Protein AF-A0A0D7AZV8-F1 (afdb_monomer)

Solvent-accessible surface area (backbone atoms only — not comparable to full-atom values): 9609 Å² total; per-residue (Å²): 139,82,83,82,75,86,73,76,66,83,85,75,57,93,54,64,93,77,50,59,97,84,58,84,80,87,51,80,77,58,56,59,61,50,53,62,56,47,42,70,76,53,42,94,62,37,68,61,37,53,51,49,45,44,37,64,73,48,48,55,47,52,57,45,61,76,63,25,68,50,73,44,92,88,43,85,83,40,43,40,32,60,76,49,66,47,67,53,56,38,45,44,93,50,94,94,53,80,76,40,78,55,52,70,66,58,22,64,77,66,78,46,83,56,25,16,45,30,39,31,35,37,36,33,51,61,87,94,44,80,47,76,48,80,43,74,81,50,69,44,77,59,57,84,68,17,91,64,28,84,82,31,77,85,127

Foldseek 3Di:
DDDPPDPDDPVPDCADPNDHPPDDDDDPVCVVVVVVVCCVVCNPCVVVLVVQLCCQPPVVFVVCVVVAKDADPVDRQKIKGWDDKHWAAFFDPDPPDDTHHDAPVNCVVVVHARKTWIKIWMWIDDDPDIDTDIDGPDIDGDDPLHPRHPPPPDD

InterPro domains:
  IPR007644 RNA polymerase, beta subunit, protrusion [PF04563] (43-152)
  IPR015712 DNA-directed RNA polymerase, subunit 2 [PTHR20856] (24-149)

Sequence (155 aa):
MEDDGDASPDWAQPNWKGLGISDPIKSVEDKWLLLPAFLKVKGLVKQHIDSFDYFVNADIKNVVKANAKITSDVDPRFWLKFTDIHVGFPDRNESGVATQQVTPHECRLRDITYSAPIIVTIMYTRGKNIVKRNAQIGRIPIMLRSGKCRTSPSV

Structure (mmCIF, N/CA/C/O backbone):
data_AF-A0A0D7AZV8-F1
#
_entry.id   AF-A0A0D7AZV8-F1
#
loop_
_atom_site.group_PDB
_atom_site.id
_atom_site.type_symbol
_atom_site.label_atom_id
_atom_site.label_alt_id
_atom_site.label_comp_id
_atom_site.label_asym_id
_atom_site.label_entity_id
_atom_site.label_seq_id
_atom_site.pdbx_PDB_ins_code
_atom_site.Cartn_x
_atom_site.Cartn_y
_atom_site.Cartn_z
_atom_site.occupancy
_atom_site.B_iso_or_equiv
_atom_site.auth_seq_id
_atom_site.auth_comp_id
_atom_site.auth_asym_id
_atom_site.auth_atom_id
_atom_site.pdbx_PDB_model_num
ATOM 1 N N . MET A 1 1 ? 47.729 15.935 -27.334 1.00 40.75 1 MET A N 1
ATOM 2 C CA . MET A 1 1 ? 46.606 16.806 -26.943 1.00 40.75 1 MET A CA 1
ATOM 3 C C . MET A 1 1 ? 45.472 16.395 -27.860 1.00 40.75 1 MET A C 1
ATOM 5 O O . MET A 1 1 ? 45.352 16.927 -28.952 1.00 40.75 1 MET A O 1
ATOM 9 N N . GLU A 1 2 ? 44.818 15.293 -27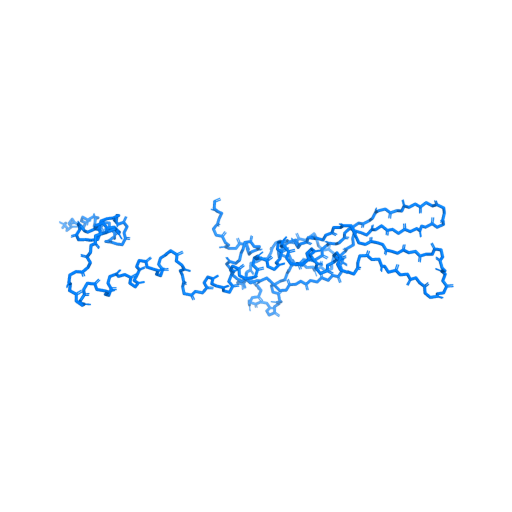.504 1.00 39.75 2 GLU A N 1
ATOM 10 C CA . GLU A 1 2 ? 43.681 14.751 -28.248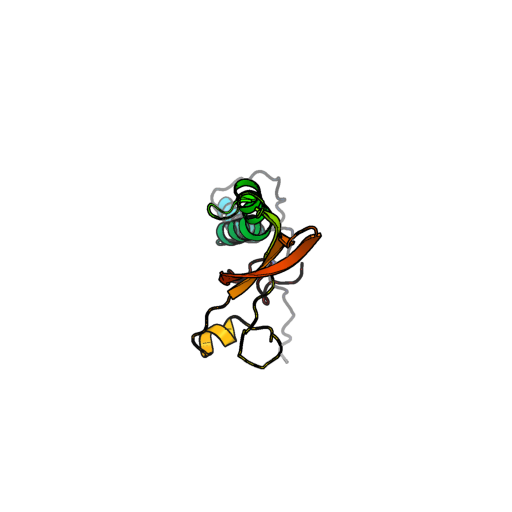 1.00 39.75 2 GLU A CA 1
ATOM 11 C C . GLU A 1 2 ? 42.435 15.356 -27.606 1.00 39.75 2 GLU A C 1
ATOM 13 O O . GLU A 1 2 ? 42.269 15.304 -26.388 1.00 39.75 2 GLU A O 1
ATOM 18 N N . ASP A 1 3 ? 41.678 16.072 -28.427 1.00 42.53 3 ASP A N 1
ATOM 19 C CA . ASP A 1 3 ? 40.479 16.814 -28.062 1.00 42.53 3 ASP A CA 1
ATOM 20 C C . ASP A 1 3 ? 39.293 15.845 -28.161 1.00 42.53 3 ASP A C 1
ATOM 22 O O . ASP A 1 3 ? 38.760 15.604 -29.245 1.00 42.53 3 ASP A O 1
ATOM 26 N N . ASP A 1 4 ? 38.937 15.214 -27.040 1.00 42.75 4 ASP A N 1
ATOM 27 C CA . ASP A 1 4 ? 37.731 14.393 -26.921 1.00 42.75 4 ASP A CA 1
ATOM 28 C C . ASP A 1 4 ? 36.508 15.318 -26.852 1.00 42.75 4 ASP A C 1
ATOM 30 O O . ASP A 1 4 ? 36.039 15.712 -25.781 1.00 42.75 4 ASP A O 1
ATOM 34 N N . GLY A 1 5 ? 36.005 15.694 -28.028 1.00 44.53 5 GLY A N 1
ATOM 35 C CA . GLY A 1 5 ? 34.723 16.366 -28.181 1.00 44.53 5 GLY A CA 1
ATOM 36 C C . GLY A 1 5 ? 33.587 15.503 -27.628 1.00 44.53 5 GLY A C 1
ATOM 37 O O . GLY A 1 5 ? 33.311 14.418 -28.139 1.00 44.53 5 GLY A O 1
ATOM 38 N N . ASP A 1 6 ? 32.927 16.020 -26.592 1.00 45.66 6 ASP A N 1
ATOM 39 C CA . ASP A 1 6 ? 31.636 15.584 -26.050 1.00 45.66 6 ASP A CA 1
ATOM 40 C C . ASP A 1 6 ? 30.631 15.321 -27.186 1.00 45.66 6 ASP A C 1
ATOM 42 O O . ASP A 1 6 ? 29.996 16.230 -27.725 1.00 45.66 6 ASP A O 1
ATOM 46 N N . ALA A 1 7 ? 30.500 14.050 -27.563 1.00 50.94 7 ALA A N 1
ATOM 47 C CA . ALA A 1 7 ? 29.359 13.548 -28.303 1.00 50.94 7 ALA A CA 1
ATOM 48 C C . ALA A 1 7 ? 28.323 13.071 -27.283 1.00 50.94 7 ALA A C 1
ATOM 50 O O . ALA A 1 7 ? 28.383 11.950 -26.768 1.00 50.94 7 ALA A O 1
ATOM 51 N N . SER A 1 8 ? 27.363 13.946 -26.990 1.00 48.50 8 SER A N 1
ATOM 52 C CA . SER A 1 8 ? 26.189 13.614 -26.191 1.00 48.50 8 SER A CA 1
ATOM 53 C C . SER A 1 8 ? 25.530 12.315 -26.695 1.00 48.50 8 SER A C 1
ATOM 55 O O . SER A 1 8 ? 25.373 12.138 -27.907 1.00 48.50 8 SER A O 1
ATOM 57 N N . PRO A 1 9 ? 25.120 11.391 -25.806 1.00 52.22 9 PRO A N 1
ATOM 58 C CA . PRO A 1 9 ? 24.640 10.079 -26.221 1.00 52.22 9 PRO A CA 1
ATOM 59 C C . PRO A 1 9 ? 23.410 10.138 -27.146 1.00 52.22 9 PRO A C 1
ATOM 61 O O . PRO A 1 9 ? 22.378 10.711 -26.792 1.00 52.22 9 PRO A O 1
ATOM 64 N N . ASP A 1 10 ? 23.498 9.452 -28.290 1.00 53.19 10 ASP A N 1
ATOM 65 C CA . ASP A 1 10 ? 22.495 9.347 -29.375 1.00 53.19 10 ASP A CA 1
ATOM 66 C C . ASP A 1 10 ? 21.065 8.977 -28.906 1.00 53.19 10 ASP A C 1
ATOM 68 O O . ASP A 1 10 ? 20.061 9.191 -29.581 1.00 53.19 10 ASP A O 1
ATOM 72 N N . TRP A 1 11 ? 20.919 8.466 -27.683 1.00 54.38 11 TRP A N 1
ATOM 73 C CA . TRP A 1 11 ? 19.626 8.087 -27.122 1.00 54.38 11 TRP A CA 1
ATOM 74 C C . TRP A 1 11 ? 18.782 9.260 -26.589 1.00 54.38 11 TRP A C 1
ATOM 76 O O . TRP A 1 11 ? 17.616 9.022 -26.251 1.00 54.38 11 TRP A O 1
ATOM 86 N N . ALA A 1 12 ? 19.323 10.481 -26.506 1.00 48.00 12 ALA A N 1
ATOM 87 C CA . ALA A 1 12 ? 18.651 11.662 -25.947 1.00 48.00 12 ALA A CA 1
ATOM 88 C C . ALA A 1 12 ? 17.912 12.539 -26.980 1.00 48.00 12 ALA A C 1
ATOM 90 O O . ALA A 1 12 ? 17.269 13.515 -26.595 1.00 48.00 12 ALA A O 1
ATOM 91 N N . GLN A 1 13 ? 17.965 12.210 -28.276 1.00 52.41 13 GLN A N 1
ATOM 92 C CA . GLN A 1 13 ? 17.351 13.047 -29.309 1.00 52.41 13 GLN A CA 1
ATOM 93 C C . GLN A 1 13 ? 15.875 12.677 -29.596 1.00 52.41 13 GLN A C 1
ATOM 95 O O . GLN A 1 13 ? 15.543 11.488 -29.674 1.00 52.41 13 GLN A O 1
ATOM 100 N N . PRO A 1 14 ? 14.972 13.671 -29.768 1.00 51.38 14 PRO A N 1
ATOM 101 C CA . PRO A 1 14 ? 13.549 13.459 -30.071 1.00 51.38 14 PRO A CA 1
ATOM 102 C C . PRO A 1 14 ? 13.292 12.997 -31.516 1.00 51.38 14 PRO A C 1
ATOM 104 O O . PRO A 1 14 ? 12.185 12.580 -31.846 1.00 51.38 14 PRO A O 1
ATOM 107 N N . ASN A 1 15 ? 14.304 13.074 -32.376 1.00 49.91 15 ASN A N 1
ATOM 108 C CA . ASN A 1 15 ? 14.284 12.707 -33.784 1.00 49.91 15 ASN A CA 1
ATOM 109 C C . ASN A 1 15 ? 15.167 11.473 -34.012 1.00 49.91 15 ASN A C 1
ATOM 111 O O . ASN A 1 15 ? 16.389 11.545 -34.061 1.00 49.91 15 ASN A O 1
ATOM 115 N N . TRP A 1 16 ? 14.545 10.314 -34.207 1.00 55.03 16 TRP A N 1
ATOM 116 C CA . TRP A 1 16 ? 15.266 9.105 -34.600 1.00 55.03 16 TRP A CA 1
ATOM 117 C C . TRP A 1 16 ? 15.392 9.083 -36.120 1.00 55.03 16 TRP A C 1
ATOM 119 O O . TRP A 1 16 ? 14.419 8.823 -36.824 1.00 55.03 16 TRP A O 1
ATOM 129 N N . LYS A 1 17 ? 16.580 9.433 -36.636 1.00 57.34 17 LYS A N 1
ATOM 130 C CA . LYS A 1 17 ? 16.861 9.539 -38.084 1.00 57.34 17 LYS A CA 1
ATOM 131 C C . LYS A 1 17 ? 15.871 10.433 -38.862 1.00 57.34 17 LYS A C 1
ATOM 133 O O . LYS A 1 17 ? 15.646 10.220 -40.048 1.00 57.34 17 LYS A O 1
ATOM 138 N N . GLY A 1 18 ? 15.281 11.438 -38.209 1.00 61.22 18 GLY A N 1
ATOM 139 C CA . GLY A 1 18 ? 14.359 12.385 -38.850 1.00 61.22 18 GLY A CA 1
ATOM 140 C C . GLY A 1 18 ? 12.925 11.887 -39.075 1.00 61.22 18 GLY A C 1
ATOM 141 O O . GLY A 1 18 ? 12.172 12.591 -39.739 1.00 61.22 18 GLY A O 1
ATOM 142 N N . LEU A 1 19 ? 12.528 10.729 -38.527 1.00 61.72 19 LEU A N 1
ATOM 143 C CA . LEU A 1 19 ? 11.132 10.270 -38.555 1.00 61.72 19 LEU A CA 1
ATOM 144 C C . LEU A 1 19 ? 10.383 10.690 -37.283 1.00 61.72 19 LEU A C 1
ATOM 146 O O . LEU A 1 19 ? 10.881 10.517 -36.167 1.00 61.72 19 LEU A O 1
ATOM 150 N N . GLY A 1 20 ? 9.179 11.238 -37.458 1.00 60.72 20 GLY A N 1
ATOM 151 C CA . GLY A 1 20 ? 8.248 11.543 -36.376 1.00 60.72 20 GLY A CA 1
ATOM 152 C C . GLY A 1 20 ? 7.495 10.301 -35.893 1.00 60.72 20 GLY A C 1
ATOM 153 O O . GLY A 1 20 ? 7.387 9.297 -36.592 1.00 60.72 20 GLY A O 1
ATOM 154 N N . ILE A 1 21 ? 6.916 10.370 -34.689 1.00 62.41 21 ILE A N 1
ATOM 155 C CA . ILE A 1 21 ? 6.202 9.234 -34.072 1.00 62.41 21 ILE A CA 1
ATOM 156 C C . ILE A 1 21 ? 4.942 8.801 -34.845 1.00 62.41 21 ILE A C 1
ATOM 158 O O . ILE A 1 21 ? 4.433 7.702 -34.637 1.00 62.41 21 ILE A O 1
ATOM 162 N N . SER A 1 22 ? 4.431 9.681 -35.709 1.00 67.44 22 SER A N 1
ATOM 163 C CA . SER A 1 22 ? 3.230 9.503 -36.529 1.00 67.44 22 SER A CA 1
ATOM 164 C C . SER A 1 22 ? 3.523 9.114 -37.981 1.00 67.44 22 SER A C 1
ATOM 166 O O . SER A 1 22 ? 2.578 8.905 -38.742 1.00 67.44 22 SER A O 1
ATOM 168 N N . ASP A 1 23 ? 4.793 9.037 -38.385 1.00 69.19 23 ASP A N 1
ATOM 169 C CA . ASP A 1 23 ? 5.144 8.754 -39.775 1.00 69.19 23 ASP A CA 1
ATOM 170 C C . ASP A 1 23 ? 5.022 7.254 -40.101 1.00 69.19 23 ASP A C 1
ATOM 172 O O . ASP A 1 23 ? 5.384 6.397 -39.287 1.00 69.19 23 ASP A O 1
ATOM 176 N N . PRO A 1 24 ? 4.518 6.894 -41.297 1.00 66.69 24 PRO A N 1
ATOM 177 C CA . PRO A 1 24 ? 4.372 5.502 -41.696 1.00 66.69 24 PRO A CA 1
ATOM 178 C C . PRO A 1 24 ? 5.740 4.841 -41.908 1.00 66.69 24 PRO A C 1
ATOM 180 O O . PRO A 1 24 ? 6.578 5.315 -42.677 1.00 66.69 24 PRO A O 1
ATOM 183 N N . ILE A 1 25 ? 5.938 3.699 -41.252 1.00 63.25 25 ILE A N 1
ATOM 184 C CA . ILE A 1 25 ? 7.174 2.912 -41.306 1.00 63.25 25 ILE A CA 1
ATOM 185 C C . ILE A 1 25 ? 7.201 2.111 -42.609 1.00 63.25 25 ILE A C 1
ATOM 187 O O . ILE A 1 25 ? 6.349 1.248 -42.827 1.00 63.25 25 ILE A O 1
ATOM 191 N N . LYS A 1 26 ? 8.172 2.404 -43.481 1.00 69.38 26 LYS A N 1
ATOM 192 C CA . LYS A 1 26 ? 8.232 1.855 -44.845 1.00 69.38 26 LYS A CA 1
ATOM 193 C C . LYS A 1 26 ? 8.946 0.499 -44.923 1.00 69.38 26 LYS A C 1
ATOM 195 O O . LYS A 1 26 ? 8.493 -0.358 -45.676 1.00 69.38 26 LYS A O 1
ATOM 200 N N . SER A 1 27 ? 10.023 0.285 -44.156 1.00 76.38 27 SER A N 1
ATOM 201 C CA . SER A 1 27 ? 10.817 -0.958 -44.174 1.00 76.38 27 SER A CA 1
ATOM 202 C C . SER A 1 27 ? 10.588 -1.832 -42.932 1.00 76.38 27 SER A C 1
ATOM 204 O O . SER A 1 27 ? 10.291 -1.341 -41.844 1.00 76.38 27 SER A O 1
ATOM 206 N N . VAL A 1 28 ? 10.751 -3.155 -43.070 1.00 71.38 28 VAL A N 1
ATOM 207 C CA . VAL A 1 28 ? 10.717 -4.106 -41.937 1.00 71.38 28 VAL A CA 1
ATOM 208 C C . VAL A 1 28 ? 11.871 -3.846 -40.962 1.00 71.38 28 VAL A C 1
ATOM 210 O O . VAL A 1 28 ? 11.710 -4.034 -39.759 1.00 71.38 28 VAL A O 1
ATOM 213 N N . GLU A 1 29 ? 13.003 -3.359 -41.465 1.00 70.81 29 GLU A N 1
ATOM 214 C CA . GLU A 1 29 ? 14.192 -3.009 -40.678 1.00 70.81 29 GLU A CA 1
ATOM 215 C C . GLU A 1 29 ? 13.913 -1.843 -39.714 1.00 70.81 29 GLU A C 1
ATOM 217 O O . GLU A 1 29 ? 14.354 -1.860 -38.566 1.00 70.81 29 GLU A O 1
ATOM 222 N N . ASP A 1 30 ? 13.066 -0.896 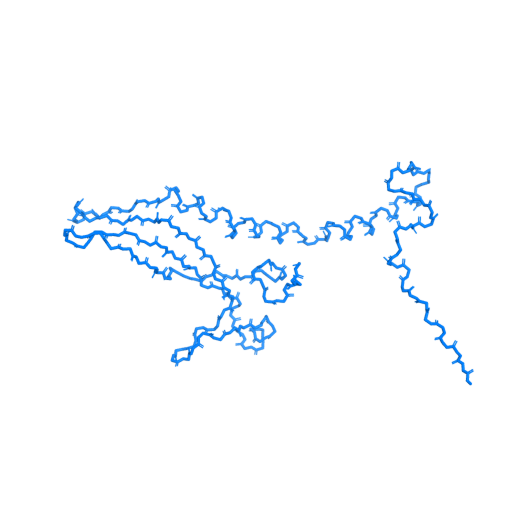-40.125 1.00 71.69 30 ASP A N 1
ATOM 223 C CA . ASP A 1 30 ? 12.681 0.269 -39.324 1.00 71.69 30 ASP A CA 1
ATOM 224 C C . ASP A 1 30 ? 11.727 -0.091 -38.170 1.00 71.69 30 ASP A C 1
ATOM 226 O O . ASP A 1 30 ? 11.614 0.653 -37.196 1.00 71.69 30 ASP A O 1
ATOM 230 N N . LYS A 1 31 ? 11.063 -1.258 -38.208 1.00 77.50 31 LYS A N 1
ATOM 231 C CA . LYS A 1 31 ? 10.200 -1.715 -37.099 1.00 77.50 31 LYS A CA 1
ATOM 2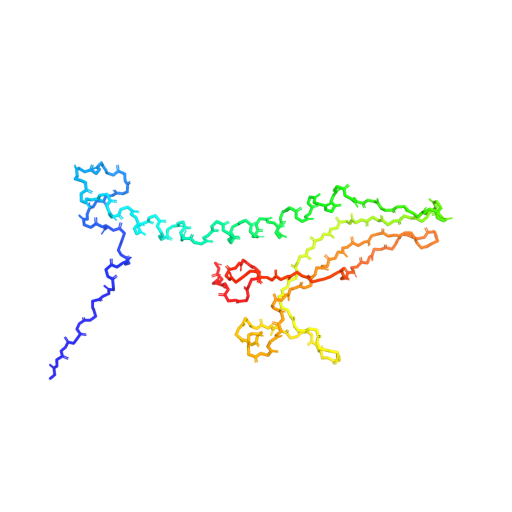32 C C . LYS A 1 31 ? 10.989 -1.972 -35.817 1.00 77.50 31 LYS A C 1
ATOM 234 O O . LYS A 1 31 ? 10.439 -1.814 -34.727 1.00 77.50 31 LYS A O 1
ATOM 239 N N . TRP A 1 32 ? 12.271 -2.322 -35.925 1.00 78.19 32 TRP A N 1
ATOM 240 C CA . TRP A 1 32 ? 13.144 -2.525 -34.767 1.00 78.19 32 TRP A CA 1
ATOM 241 C C . TRP A 1 32 ? 13.369 -1.238 -33.968 1.00 78.19 32 TRP A C 1
ATOM 243 O O . TRP A 1 32 ? 13.604 -1.314 -32.765 1.00 78.19 32 TRP A O 1
ATOM 253 N N . LEU A 1 33 ? 13.214 -0.062 -34.587 1.00 75.62 33 LEU A N 1
ATOM 254 C CA . LEU A 1 33 ? 13.340 1.238 -33.919 1.00 75.62 33 LEU A CA 1
ATOM 255 C C . LEU A 1 33 ? 12.189 1.522 -32.942 1.00 75.62 33 LEU A C 1
ATOM 257 O O . LEU A 1 33 ? 12.367 2.243 -31.960 1.00 75.62 33 LEU A O 1
ATOM 261 N N . LEU A 1 34 ? 11.019 0.913 -33.154 1.00 78.44 34 LEU A N 1
ATOM 262 C CA . LEU A 1 34 ? 9.885 1.056 -32.239 1.00 78.44 34 LEU A CA 1
ATOM 263 C C . LEU A 1 34 ? 10.129 0.374 -30.895 1.00 78.44 34 LEU A C 1
ATOM 265 O O . LEU A 1 34 ? 9.573 0.796 -29.884 1.00 78.44 34 LEU A O 1
ATOM 269 N N . LEU A 1 35 ? 10.942 -0.679 -30.866 1.00 81.12 35 LEU A N 1
ATOM 270 C CA . LEU A 1 35 ? 11.117 -1.509 -29.681 1.00 81.12 35 LEU A CA 1
ATOM 271 C C . LEU A 1 35 ? 11.866 -0.755 -28.562 1.00 81.12 35 LEU A C 1
ATOM 273 O O . LEU A 1 35 ? 11.339 -0.695 -27.449 1.00 81.12 35 LEU A O 1
ATOM 277 N N . PRO A 1 36 ? 12.998 -0.067 -28.819 1.00 81.44 36 PRO A N 1
ATOM 278 C CA . PRO A 1 36 ? 13.612 0.822 -27.835 1.00 81.44 36 PRO A CA 1
ATOM 279 C C . PRO A 1 36 ? 12.712 1.992 -27.420 1.00 81.44 36 PRO A C 1
ATOM 281 O O . PRO A 1 36 ? 12.668 2.333 -26.239 1.00 81.44 36 PRO A O 1
ATOM 284 N N . ALA A 1 37 ? 11.981 2.604 -28.361 1.00 79.12 37 ALA A N 1
ATOM 285 C CA . ALA A 1 37 ? 11.075 3.714 -28.063 1.00 79.12 37 ALA A CA 1
ATOM 286 C C . ALA A 1 37 ? 9.931 3.272 -27.132 1.00 79.12 37 ALA A C 1
ATOM 288 O O . ALA A 1 37 ? 9.631 3.929 -26.133 1.00 79.12 37 ALA A O 1
ATOM 289 N N . PHE A 1 38 ? 9.353 2.100 -27.394 1.00 79.81 38 PHE A N 1
ATOM 290 C CA . PHE A 1 38 ? 8.342 1.476 -26.548 1.00 79.81 38 PHE A CA 1
ATOM 291 C C . PHE A 1 38 ? 8.893 1.114 -25.162 1.00 79.81 38 PHE A C 1
ATOM 293 O O . PHE A 1 38 ? 8.254 1.404 -24.148 1.00 79.81 38 PHE A O 1
ATOM 300 N N . LEU A 1 39 ? 10.100 0.540 -25.096 1.00 81.62 39 LEU A N 1
ATOM 301 C CA . LEU A 1 39 ? 10.764 0.204 -23.835 1.00 81.62 39 LEU A CA 1
ATOM 302 C C . LEU A 1 39 ? 11.123 1.442 -23.002 1.00 81.62 39 LEU A C 1
ATOM 304 O O . LEU A 1 39 ? 11.086 1.354 -21.777 1.00 81.62 39 LEU A O 1
ATOM 308 N N . LYS A 1 40 ? 11.405 2.598 -23.617 1.00 74.50 40 LYS A N 1
ATOM 309 C CA . LYS A 1 40 ? 11.620 3.861 -22.886 1.00 74.50 40 LYS A CA 1
ATOM 310 C C . LYS A 1 40 ? 10.352 4.350 -22.181 1.00 74.50 40 LYS A C 1
ATOM 312 O O . LYS A 1 40 ? 10.418 4.768 -21.031 1.00 74.50 40 LYS A O 1
ATOM 317 N N . VAL A 1 41 ? 9.198 4.286 -22.850 1.00 72.19 41 VAL A N 1
ATOM 318 C CA . VAL A 1 41 ? 7.933 4.823 -22.311 1.00 72.19 41 VAL A CA 1
ATOM 319 C C . VAL A 1 41 ? 7.270 3.846 -21.341 1.00 72.19 41 VAL A C 1
ATOM 321 O O . VAL A 1 41 ? 6.857 4.217 -20.234 1.00 72.19 41 VAL A O 1
ATOM 324 N N . LYS A 1 42 ? 7.140 2.585 -21.764 1.00 69.44 42 LYS A N 1
ATOM 325 C CA . LYS A 1 42 ? 6.445 1.565 -20.985 1.00 69.44 42 LYS A CA 1
ATOM 326 C C . LYS A 1 42 ? 7.363 0.766 -20.084 1.00 69.44 42 LYS A C 1
ATOM 328 O O . LYS A 1 42 ? 6.851 0.280 -19.100 1.00 69.44 42 LYS A O 1
ATOM 333 N N . GLY A 1 43 ? 8.668 0.663 -20.332 1.00 72.94 43 GLY A N 1
ATOM 334 C CA . GLY A 1 43 ? 9.566 -0.156 -19.511 1.00 72.94 43 GLY A CA 1
ATOM 335 C C . GLY A 1 43 ? 9.243 -1.657 -19.563 1.00 72.94 43 GLY A C 1
ATOM 336 O O . GLY A 1 43 ? 8.098 -2.073 -19.704 1.00 72.94 43 GLY A O 1
ATOM 337 N N . LEU A 1 44 ? 10.257 -2.510 -19.409 1.00 79.62 44 LEU A N 1
ATOM 338 C CA . LEU A 1 44 ? 10.043 -3.964 -19.421 1.00 79.62 44 LEU A CA 1
ATOM 339 C C . LEU A 1 44 ? 9.299 -4.469 -18.167 1.00 79.62 44 LEU A C 1
ATOM 341 O O . LEU A 1 44 ? 8.555 -5.437 -18.229 1.00 79.62 44 LEU A O 1
ATOM 345 N N . VAL A 1 45 ? 9.489 -3.799 -17.025 1.00 83.69 45 VAL A N 1
ATOM 346 C CA . VAL A 1 45 ? 9.025 -4.262 -15.696 1.00 83.69 45 VAL A CA 1
ATOM 347 C C . VAL A 1 45 ? 7.909 -3.376 -15.126 1.00 83.69 45 VAL A C 1
ATOM 349 O O . VAL A 1 45 ? 7.403 -3.605 -14.030 1.00 83.69 45 VAL A O 1
ATOM 352 N N . LYS A 1 46 ? 7.490 -2.347 -15.865 1.00 84.50 46 LYS A N 1
ATOM 353 C CA . LYS A 1 46 ? 6.580 -1.322 -15.345 1.00 84.50 46 LYS A CA 1
ATOM 354 C C . LYS A 1 46 ? 5.196 -1.863 -15.008 1.00 84.50 46 LYS A C 1
ATOM 356 O O . LYS A 1 46 ? 4.611 -1.401 -14.048 1.00 84.50 46 LYS A O 1
ATOM 361 N N . GLN A 1 47 ? 4.721 -2.899 -15.703 1.00 87.69 47 GLN A N 1
ATOM 362 C CA . GLN A 1 47 ? 3.434 -3.539 -15.398 1.00 87.69 47 GLN A CA 1
ATOM 363 C C . GLN A 1 47 ? 3.338 -4.001 -13.936 1.00 87.69 47 GLN A C 1
ATOM 365 O O . GLN A 1 47 ? 2.311 -3.810 -13.291 1.00 87.69 47 GLN A O 1
ATOM 370 N N . HIS A 1 48 ? 4.419 -4.571 -13.397 1.00 90.38 48 HIS A N 1
ATOM 371 C CA . HIS A 1 48 ? 4.458 -5.004 -12.002 1.00 90.38 48 HIS A CA 1
ATOM 372 C C . HIS A 1 48 ? 4.479 -3.817 -11.035 1.00 90.38 48 HIS A C 1
ATOM 374 O O . HIS A 1 48 ? 3.796 -3.850 -10.014 1.00 90.38 48 HIS A O 1
ATOM 380 N N . ILE A 1 49 ? 5.235 -2.767 -11.372 1.00 91.31 49 ILE A N 1
ATOM 381 C CA . ILE A 1 49 ? 5.335 -1.552 -10.557 1.00 91.31 49 ILE A CA 1
ATOM 382 C C . ILE A 1 49 ? 3.987 -0.824 -10.527 1.00 91.31 49 ILE A C 1
ATOM 384 O O . ILE A 1 49 ? 3.477 -0.541 -9.449 1.00 91.31 49 ILE A O 1
ATOM 388 N N . ASP A 1 50 ? 3.378 -0.611 -11.693 1.00 91.31 50 ASP A N 1
ATOM 389 C CA . ASP A 1 50 ? 2.085 0.052 -11.844 1.00 91.31 50 ASP A CA 1
ATOM 390 C C . ASP A 1 50 ? 0.982 -0.726 -11.108 1.00 91.31 50 ASP A C 1
ATOM 392 O O . ASP A 1 50 ? 0.165 -0.132 -10.407 1.00 91.31 50 ASP A O 1
ATOM 396 N N . SER A 1 51 ? 0.982 -2.063 -11.203 1.00 94.12 51 SER A N 1
ATOM 397 C CA . SER A 1 51 ? 0.036 -2.906 -10.462 1.00 94.12 51 SER A CA 1
ATOM 398 C C . SER A 1 51 ? 0.221 -2.790 -8.948 1.00 94.12 51 SER A C 1
ATOM 400 O O . SER A 1 51 ? -0.768 -2.738 -8.218 1.00 94.12 51 SER A O 1
ATOM 402 N N . PHE A 1 52 ? 1.465 -2.747 -8.464 1.00 95.06 52 PHE A N 1
ATOM 403 C CA . PHE A 1 52 ? 1.753 -2.588 -7.040 1.00 95.06 52 PHE A CA 1
ATOM 404 C C . PHE A 1 52 ? 1.358 -1.195 -6.533 1.00 95.06 52 PHE A C 1
ATOM 406 O O . PHE A 1 52 ? 0.727 -1.073 -5.483 1.00 95.06 52 PHE A O 1
ATOM 413 N N . ASP A 1 53 ? 1.674 -0.143 -7.289 1.00 93.50 53 ASP A N 1
ATOM 414 C CA . ASP A 1 53 ? 1.317 1.231 -6.938 1.00 93.50 53 ASP A CA 1
ATOM 415 C C . ASP A 1 53 ? -0.202 1.433 -6.948 1.00 93.50 53 ASP A C 1
ATOM 417 O O . ASP A 1 53 ? -0.745 2.083 -6.049 1.00 93.50 53 ASP A O 1
ATOM 421 N N . TYR A 1 54 ? -0.916 0.831 -7.902 1.00 95.38 54 TYR A N 1
ATOM 422 C CA . TYR A 1 54 ? -2.377 0.818 -7.896 1.00 95.38 54 TYR A CA 1
ATOM 423 C C . TYR A 1 54 ? -2.928 0.104 -6.656 1.00 95.38 54 TYR A C 1
ATOM 425 O O . TYR A 1 54 ? -3.802 0.641 -5.968 1.00 95.38 54 TYR A O 1
ATOM 433 N N . PHE A 1 55 ? -2.358 -1.052 -6.304 1.00 95.38 55 PHE A N 1
ATOM 434 C CA . PHE A 1 55 ? -2.775 -1.807 -5.129 1.00 95.38 55 PHE A CA 1
ATOM 435 C C . PHE A 1 55 ? -2.616 -1.002 -3.829 1.00 95.38 55 PHE A C 1
ATOM 437 O O . PHE A 1 55 ? -3.553 -0.883 -3.036 1.00 95.38 55 PHE A O 1
ATOM 444 N N . VAL A 1 56 ? -1.437 -0.407 -3.624 1.00 94.44 56 VAL A N 1
ATOM 445 C CA . VAL A 1 56 ? -1.104 0.339 -2.403 1.00 94.44 56 VAL A CA 1
ATOM 446 C C . VAL A 1 56 ? -1.907 1.637 -2.272 1.00 94.44 56 VAL A C 1
ATOM 448 O O . VAL A 1 56 ? -2.234 2.044 -1.155 1.00 94.44 56 VAL A O 1
ATOM 451 N N . ASN A 1 57 ? -2.230 2.303 -3.383 1.00 92.06 57 ASN A N 1
ATOM 452 C CA . ASN A 1 57 ? -2.909 3.599 -3.347 1.00 92.06 57 ASN A CA 1
ATOM 453 C C . ASN A 1 57 ? -4.443 3.488 -3.389 1.00 92.06 57 ASN A C 1
ATOM 455 O O . ASN A 1 57 ? -5.124 4.282 -2.728 1.00 92.06 57 ASN A O 1
ATOM 459 N N . ALA A 1 58 ? -4.985 2.527 -4.144 1.00 93.31 58 ALA A N 1
ATOM 460 C CA . ALA A 1 58 ? -6.416 2.412 -4.422 1.00 93.31 58 ALA A CA 1
ATOM 461 C C . ALA A 1 58 ? -7.037 1.122 -3.865 1.00 93.31 58 ALA A C 1
ATOM 463 O O . ALA A 1 58 ? -7.946 1.205 -3.032 1.00 93.31 58 ALA A O 1
ATOM 464 N N . ASP A 1 59 ? -6.557 -0.058 -4.269 1.00 94.62 59 ASP A N 1
ATOM 465 C CA . ASP A 1 59 ? -7.256 -1.313 -3.946 1.00 94.62 59 ASP A CA 1
ATOM 466 C C . ASP A 1 59 ? -7.265 -1.631 -2.460 1.00 94.62 59 ASP A C 1
ATOM 468 O O . ASP A 1 59 ? -8.283 -2.092 -1.942 1.00 94.62 59 ASP A O 1
ATOM 472 N N . ILE A 1 60 ? -6.191 -1.312 -1.736 1.00 94.25 60 ILE A N 1
ATOM 473 C CA . ILE A 1 60 ? -6.147 -1.543 -0.291 1.00 94.25 60 ILE A CA 1
ATOM 474 C C . ILE A 1 60 ? -7.286 -0.810 0.440 1.00 94.25 60 ILE A C 1
ATOM 476 O O . ILE A 1 60 ? -7.859 -1.328 1.400 1.00 94.25 60 ILE A O 1
ATOM 480 N N . LYS A 1 61 ? -7.695 0.365 -0.060 1.00 93.81 61 LYS A N 1
ATOM 481 C CA . LYS A 1 61 ? -8.837 1.113 0.480 1.00 93.81 61 LYS A CA 1
ATOM 482 C C . LYS A 1 61 ? -10.157 0.432 0.140 1.00 93.81 61 LYS A C 1
ATOM 484 O O . LYS A 1 61 ? -11.067 0.435 0.965 1.00 93.81 61 LYS A O 1
ATOM 489 N N . ASN A 1 62 ? -10.271 -0.165 -1.043 1.00 94.00 62 ASN A N 1
ATOM 490 C CA . ASN A 1 62 ? -11.461 -0.908 -1.456 1.00 94.00 62 ASN A CA 1
ATOM 491 C C . ASN A 1 62 ? -11.649 -2.181 -0.617 1.00 94.00 62 ASN A C 1
ATOM 493 O O . ASN A 1 62 ? -12.759 -2.445 -0.154 1.00 94.00 62 ASN A O 1
ATOM 497 N N . VAL A 1 63 ? -10.564 -2.904 -0.321 1.00 92.19 63 VAL A N 1
ATOM 498 C CA . VAL A 1 63 ? -10.581 -4.089 0.557 1.00 92.19 63 VAL A CA 1
ATOM 499 C C . VAL A 1 63 ? -11.070 -3.736 1.965 1.00 92.19 63 VAL A C 1
ATOM 501 O O . VAL A 1 63 ? -11.907 -4.442 2.535 1.00 92.19 63 VAL A O 1
ATOM 504 N N . VAL A 1 64 ? -10.599 -2.615 2.520 1.00 91.69 64 VAL A N 1
ATOM 505 C CA . VAL A 1 64 ? -11.038 -2.144 3.843 1.00 91.69 64 VAL A CA 1
ATOM 506 C C . VAL A 1 64 ? -12.491 -1.670 3.828 1.00 91.69 64 VAL A C 1
ATOM 508 O O . VAL A 1 64 ? -13.226 -1.948 4.772 1.00 91.69 64 VAL A O 1
ATOM 511 N N . LYS A 1 65 ? -12.945 -1.010 2.755 1.00 91.25 65 LYS A N 1
ATOM 512 C CA . LYS A 1 65 ? -14.355 -0.612 2.601 1.00 91.25 65 LYS A CA 1
ATOM 513 C C . LYS A 1 65 ? -15.300 -1.816 2.581 1.00 91.25 65 LYS A C 1
ATOM 515 O O . LYS A 1 65 ? -16.378 -1.729 3.162 1.00 91.25 65 LYS A O 1
ATOM 520 N N . ALA A 1 66 ? -14.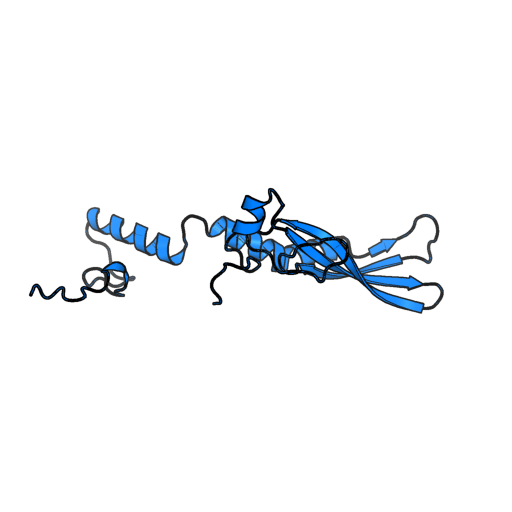899 -2.926 1.961 1.00 91.44 66 ALA A N 1
ATOM 521 C CA . ALA A 1 66 ? -15.697 -4.153 1.945 1.00 91.44 66 ALA A CA 1
ATOM 522 C C . ALA A 1 66 ? -15.867 -4.763 3.350 1.00 91.44 66 ALA A C 1
ATOM 524 O O . ALA A 1 66 ? -16.930 -5.283 3.671 1.00 91.44 66 ALA A O 1
ATOM 525 N N . ASN A 1 67 ? -14.854 -4.631 4.211 1.00 88.69 67 ASN A N 1
ATOM 526 C CA . ASN A 1 67 ? -14.838 -5.173 5.575 1.00 88.69 67 ASN A CA 1
ATOM 527 C C . ASN A 1 67 ? -14.936 -4.068 6.640 1.00 88.69 67 ASN A C 1
ATOM 529 O O . ASN A 1 67 ? -14.310 -4.142 7.695 1.00 88.69 67 ASN A O 1
ATOM 533 N N . ALA A 1 68 ? -15.694 -3.004 6.357 1.00 86.81 68 ALA A N 1
ATOM 534 C CA . ALA A 1 68 ? -15.603 -1.755 7.109 1.00 86.81 68 ALA A CA 1
ATOM 535 C C . ALA A 1 68 ? -16.035 -1.848 8.579 1.00 86.81 68 ALA A C 1
ATOM 537 O O . ALA A 1 68 ? -15.620 -0.996 9.363 1.00 86.81 68 ALA A O 1
ATOM 538 N N . LYS A 1 69 ? -16.879 -2.814 8.964 1.00 89.44 69 LYS A N 1
ATOM 539 C CA . LYS A 1 69 ? -17.428 -2.931 10.322 1.00 89.44 69 LYS A CA 1
ATOM 540 C C . LYS A 1 69 ? -17.225 -4.338 10.871 1.00 89.44 69 LYS A C 1
ATOM 542 O O . LYS A 1 69 ? -17.674 -5.303 10.267 1.00 89.44 69 LYS A O 1
ATOM 547 N N . ILE A 1 70 ? -16.622 -4.416 12.051 1.00 89.75 70 ILE A N 1
ATOM 548 C CA . ILE A 1 70 ? -16.490 -5.631 12.852 1.00 89.75 70 ILE A CA 1
ATOM 549 C C . ILE A 1 70 ? -17.380 -5.476 14.088 1.00 89.75 70 ILE A C 1
ATOM 551 O O . ILE A 1 70 ? -17.360 -4.436 14.755 1.00 89.75 70 ILE A O 1
ATOM 555 N N . THR A 1 71 ? -18.174 -6.498 14.383 1.00 89.44 71 THR A N 1
ATOM 556 C CA . THR A 1 71 ? -19.022 -6.592 15.580 1.00 89.44 71 THR A CA 1
ATOM 557 C C . THR A 1 71 ? -18.484 -7.670 16.511 1.00 89.44 71 THR A C 1
ATOM 559 O O . THR A 1 71 ? -17.919 -8.653 16.043 1.00 89.44 71 THR A O 1
ATOM 562 N N . SER A 1 72 ? -18.628 -7.473 17.821 1.00 87.94 72 SER A N 1
ATOM 563 C CA . SER A 1 72 ? -18.286 -8.496 18.813 1.00 87.94 72 SER A CA 1
ATOM 564 C C . SER A 1 72 ? -19.458 -9.451 19.026 1.00 87.94 72 SER A C 1
ATOM 566 O O . SER A 1 72 ? -20.595 -8.997 19.154 1.00 87.94 72 SER A O 1
ATOM 568 N N . ASP A 1 73 ? -19.173 -10.748 19.133 1.00 87.50 73 ASP A N 1
ATOM 569 C CA . ASP A 1 73 ? -20.175 -11.765 19.481 1.00 87.50 73 ASP A CA 1
ATOM 570 C C . ASP A 1 73 ? -20.538 -11.736 20.977 1.00 87.50 73 ASP A C 1
ATOM 572 O O . ASP A 1 73 ? -21.610 -12.186 21.373 1.00 87.50 73 ASP A O 1
ATOM 576 N N . VAL A 1 74 ? -19.650 -11.190 21.821 1.00 85.88 74 VAL A N 1
ATOM 577 C CA . VAL A 1 74 ? -19.814 -11.161 23.286 1.00 85.88 74 VAL A CA 1
ATOM 578 C C . VAL A 1 74 ? -20.579 -9.920 23.750 1.00 85.88 74 VAL A C 1
ATOM 580 O O . VAL A 1 74 ? -21.433 -10.013 24.628 1.00 85.88 74 VAL A O 1
ATOM 583 N N . ASP A 1 75 ? -20.279 -8.752 23.174 1.00 84.19 75 ASP A N 1
ATOM 584 C CA . ASP A 1 75 ? -20.965 -7.496 23.499 1.00 84.19 75 ASP A CA 1
ATOM 585 C C . ASP A 1 75 ? -21.547 -6.861 22.226 1.00 84.19 75 ASP A C 1
ATOM 587 O O . ASP A 1 75 ? -20.805 -6.232 21.463 1.00 84.19 75 ASP A O 1
ATOM 591 N N . PRO A 1 76 ? -22.875 -6.942 22.017 1.00 82.81 76 PRO A N 1
ATOM 592 C CA . PRO A 1 76 ? -23.548 -6.360 20.855 1.00 82.81 76 PRO A CA 1
ATOM 593 C C . PRO A 1 76 ? -23.392 -4.836 20.737 1.00 82.81 76 PRO A C 1
ATOM 595 O O . PRO A 1 76 ? -23.645 -4.262 19.676 1.00 82.81 76 PRO A O 1
ATOM 598 N N . ARG A 1 77 ? -23.014 -4.150 21.825 1.00 83.44 77 ARG A N 1
ATOM 599 C CA . ARG A 1 77 ? -22.827 -2.690 21.850 1.00 83.44 77 ARG A CA 1
ATOM 600 C C . ARG A 1 77 ? -21.434 -2.286 21.380 1.00 83.44 77 ARG A C 1
ATOM 602 O O . ARG A 1 77 ? -21.238 -1.123 21.026 1.00 83.44 77 ARG A O 1
ATOM 609 N N . PHE A 1 78 ? -20.484 -3.221 21.353 1.00 87.50 78 PHE A N 1
ATOM 610 C CA . PHE A 1 78 ? -19.128 -2.974 20.896 1.00 87.50 78 PHE A CA 1
ATOM 611 C C . PHE A 1 78 ? -19.001 -3.229 19.393 1.00 87.50 78 PHE A C 1
ATOM 613 O O . PHE A 1 78 ? -19.158 -4.349 18.903 1.00 87.50 78 PHE A O 1
ATOM 620 N N . TRP A 1 79 ? -18.657 -2.177 18.653 1.00 89.12 79 TRP A N 1
ATOM 621 C CA . TRP A 1 79 ? -18.305 -2.277 17.242 1.00 89.12 79 TRP A CA 1
ATOM 622 C C . TRP A 1 79 ? -17.009 -1.525 16.952 1.00 89.12 79 TRP A C 1
ATOM 624 O O . TRP A 1 79 ? -16.685 -0.517 17.587 1.00 89.12 79 TRP A O 1
ATOM 634 N N . LEU A 1 80 ? -16.286 -2.017 15.950 1.00 90.50 80 LEU A N 1
ATOM 635 C CA . LEU A 1 80 ? -15.097 -1.392 15.391 1.00 90.50 80 LEU A CA 1
ATOM 636 C C . LEU A 1 80 ? -15.359 -1.083 13.920 1.00 90.50 80 LEU A C 1
ATOM 638 O O . LEU A 1 80 ? -15.851 -1.929 13.175 1.00 90.50 80 LEU A O 1
ATOM 642 N N . LYS A 1 81 ? -15.046 0.140 13.500 1.00 93.06 81 LYS A N 1
ATOM 643 C CA . LYS A 1 81 ? -15.165 0.590 12.116 1.00 93.06 81 LYS A CA 1
ATOM 644 C C . LYS A 1 81 ? -13.822 1.070 11.595 1.00 93.06 81 LYS A C 1
ATOM 646 O O . LYS A 1 81 ? -13.168 1.894 12.234 1.00 93.06 81 LYS A O 1
ATOM 651 N N . PHE A 1 82 ? -13.449 0.610 10.412 1.00 94.12 82 PHE A N 1
ATOM 652 C CA . PHE A 1 82 ? -12.311 1.145 9.679 1.00 94.12 82 PHE A CA 1
ATOM 653 C C . PHE A 1 82 ? -12.737 2.388 8.894 1.00 94.12 82 PHE A C 1
ATOM 655 O O . PHE A 1 82 ? -13.736 2.368 8.174 1.00 94.12 82 PHE A O 1
ATOM 662 N N . THR A 1 83 ? -11.996 3.482 9.058 1.00 91.56 83 THR A N 1
ATOM 663 C CA . THR A 1 83 ? -12.286 4.762 8.395 1.00 91.56 83 THR A CA 1
ATOM 664 C C . THR A 1 83 ? -11.382 4.986 7.196 1.00 91.56 83 THR A C 1
ATOM 666 O O . THR A 1 83 ? -11.867 5.343 6.128 1.00 91.56 83 THR A O 1
ATOM 669 N N . ASP A 1 84 ? -10.078 4.795 7.380 1.00 92.38 84 ASP A N 1
ATOM 670 C CA . ASP A 1 84 ? -9.078 4.998 6.336 1.00 92.38 84 ASP A CA 1
ATOM 671 C C . ASP A 1 84 ? -7.882 4.070 6.559 1.00 92.38 84 ASP A C 1
ATOM 673 O O . ASP A 1 84 ? -7.634 3.622 7.682 1.00 92.38 84 ASP A O 1
ATOM 677 N N . ILE A 1 85 ? -7.157 3.783 5.483 1.00 94.56 85 ILE A N 1
ATOM 678 C CA . ILE A 1 85 ? -5.956 2.951 5.474 1.00 94.56 85 ILE A CA 1
ATOM 679 C C . ILE A 1 85 ? -4.910 3.590 4.571 1.00 94.56 85 ILE A C 1
ATOM 681 O O . ILE A 1 85 ? -5.200 4.016 3.449 1.00 94.56 85 ILE A O 1
ATOM 685 N N . HIS A 1 86 ? -3.671 3.623 5.048 1.00 94.00 86 HIS A N 1
ATOM 686 C CA . HIS A 1 86 ? -2.546 4.050 4.238 1.00 94.00 86 HIS A CA 1
ATOM 687 C C . HIS A 1 86 ? -1.289 3.245 4.559 1.00 94.00 86 HIS A C 1
ATOM 689 O O . HIS A 1 86 ? -1.052 2.806 5.687 1.00 94.00 86 HIS A O 1
ATOM 695 N N . VAL A 1 87 ? -0.453 3.082 3.539 1.00 94.38 87 VAL A N 1
ATOM 696 C CA . VAL A 1 87 ? 0.875 2.485 3.677 1.00 94.38 87 VAL A CA 1
ATOM 697 C C . VAL A 1 87 ? 1.893 3.606 3.859 1.00 94.38 87 VAL A C 1
ATOM 699 O O . VAL A 1 87 ? 1.923 4.574 3.084 1.00 94.38 87 VAL A O 1
ATOM 702 N N . GLY A 1 88 ? 2.687 3.489 4.924 1.00 92.31 88 GLY A N 1
ATOM 703 C CA . GLY A 1 88 ? 3.795 4.387 5.224 1.00 92.31 88 GLY A CA 1
ATOM 704 C C . GLY A 1 88 ? 4.983 4.188 4.283 1.00 92.31 88 GLY A C 1
ATOM 705 O O . GLY A 1 88 ? 4.864 3.608 3.204 1.00 92.31 88 GLY A O 1
ATOM 706 N N . PHE A 1 89 ? 6.145 4.668 4.711 1.00 91.94 89 PHE A N 1
ATOM 707 C CA . PHE A 1 89 ? 7.404 4.428 4.011 1.00 91.94 89 PHE A CA 1
ATOM 708 C C . PHE A 1 89 ? 8.207 3.320 4.701 1.00 91.94 89 PHE A C 1
ATOM 710 O O . PHE A 1 89 ? 8.014 3.088 5.894 1.00 91.94 89 PHE A O 1
ATOM 717 N N . PRO A 1 90 ? 9.100 2.631 3.973 1.00 92.38 90 PRO A N 1
ATOM 718 C CA . PRO A 1 90 ? 9.983 1.629 4.549 1.00 92.38 90 PRO A CA 1
ATOM 719 C C . PRO A 1 90 ? 10.840 2.185 5.680 1.00 92.38 90 PRO A C 1
ATOM 721 O O . PRO A 1 90 ? 11.628 3.114 5.489 1.00 92.38 90 PRO A O 1
ATOM 724 N N . ASP A 1 91 ? 10.690 1.580 6.850 1.00 89.88 91 ASP A N 1
ATOM 725 C CA . ASP A 1 91 ? 11.408 1.943 8.063 1.00 89.88 91 ASP A CA 1
ATOM 726 C C . ASP A 1 91 ? 11.909 0.699 8.804 1.00 89.88 91 ASP A C 1
ATOM 728 O O . ASP A 1 91 ? 11.462 -0.427 8.559 1.00 89.88 91 ASP A O 1
ATOM 732 N N . ARG A 1 92 ? 12.871 0.897 9.705 1.00 83.81 92 ARG A N 1
ATOM 733 C CA . ARG A 1 92 ? 13.336 -0.137 10.627 1.00 83.81 92 ARG A CA 1
ATOM 734 C C . ARG A 1 92 ? 12.608 0.028 11.952 1.00 83.81 92 ARG A C 1
ATOM 736 O O . ARG A 1 92 ? 12.715 1.073 12.587 1.00 83.81 92 ARG A O 1
ATOM 743 N N . ASN A 1 93 ? 11.913 -1.020 12.384 1.00 73.00 93 ASN A N 1
ATOM 744 C CA . ASN A 1 93 ? 11.361 -1.095 13.732 1.00 73.00 93 ASN A CA 1
ATOM 745 C C . ASN A 1 93 ? 12.371 -1.800 14.647 1.00 73.00 93 ASN A C 1
ATOM 747 O O . ASN A 1 93 ? 12.262 -3.000 14.886 1.00 73.00 93 ASN A O 1
ATOM 751 N N . GLU A 1 94 ? 13.405 -1.076 15.075 1.00 71.19 94 GLU A N 1
ATOM 752 C CA . GLU A 1 94 ? 14.354 -1.563 16.078 1.00 71.19 94 GLU A CA 1
ATOM 753 C C . GLU A 1 94 ? 13.899 -1.076 17.458 1.00 71.19 94 GLU A C 1
ATOM 755 O O . GLU A 1 94 ? 13.702 0.120 17.674 1.00 71.19 94 GLU A O 1
ATOM 760 N N . SER A 1 95 ? 13.667 -2.017 18.376 1.00 56.44 95 SER A N 1
ATOM 761 C CA . SER A 1 95 ? 13.128 -1.759 19.712 1.00 56.44 95 SER A CA 1
ATOM 762 C C . SER A 1 95 ? 13.934 -0.676 20.441 1.00 56.44 95 SER A C 1
ATOM 764 O O . SER A 1 95 ? 15.075 -0.908 20.825 1.00 56.44 95 SER A O 1
ATOM 766 N N . GLY A 1 96 ? 13.331 0.498 20.651 1.00 56.22 96 GLY A N 1
ATOM 767 C CA . GLY A 1 96 ? 13.911 1.591 21.442 1.00 56.22 96 GLY A CA 1
ATOM 768 C C . GLY A 1 96 ? 14.580 2.719 20.649 1.00 56.22 96 GLY A C 1
ATOM 769 O O . GLY A 1 96 ? 14.991 3.702 21.262 1.00 56.22 96 GLY A O 1
ATOM 770 N N . VAL A 1 97 ? 14.648 2.636 19.316 1.00 58.50 97 VAL A N 1
ATOM 771 C CA . VAL A 1 97 ? 15.192 3.707 18.462 1.00 58.50 97 VAL A CA 1
ATOM 772 C C . VAL A 1 97 ? 14.072 4.319 17.619 1.00 58.50 97 VAL A C 1
ATOM 774 O O . VAL A 1 97 ? 13.152 3.626 1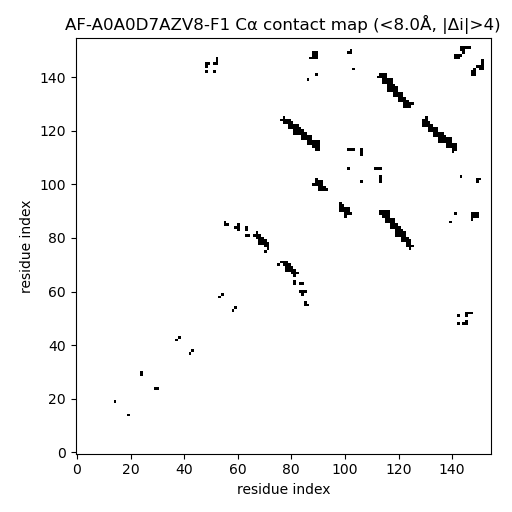7.188 1.00 58.50 97 VAL A O 1
ATOM 777 N N . ALA A 1 98 ? 14.132 5.637 17.399 1.00 64.62 98 ALA A N 1
ATOM 778 C CA . ALA A 1 98 ? 13.235 6.328 16.474 1.00 64.62 98 ALA A CA 1
ATOM 779 C C . ALA A 1 98 ? 13.240 5.636 15.100 1.00 64.62 98 ALA A C 1
ATOM 781 O O . ALA A 1 98 ? 14.285 5.169 14.649 1.00 64.62 98 ALA A O 1
ATOM 782 N N . THR A 1 99 ? 12.086 5.578 14.434 1.00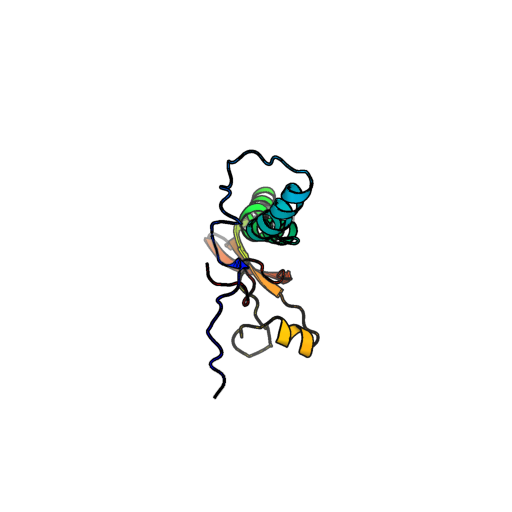 69.94 99 THR A N 1
ATOM 783 C CA . THR A 1 99 ? 11.921 4.923 13.132 1.00 69.94 99 THR A CA 1
ATOM 784 C C . THR A 1 99 ? 12.911 5.490 12.116 1.00 69.94 99 THR A C 1
ATOM 786 O O . THR A 1 99 ? 12.766 6.617 11.640 1.00 69.94 99 THR A O 1
ATOM 789 N N . GLN A 1 100 ? 13.942 4.707 11.794 1.00 80.12 100 GLN A N 1
ATOM 790 C CA . GLN A 1 100 ? 14.945 5.082 10.802 1.00 80.12 100 GLN A CA 1
ATOM 791 C C . GLN A 1 100 ? 14.500 4.624 9.419 1.00 80.12 100 GLN A C 1
ATOM 793 O O . GLN A 1 100 ? 14.015 3.505 9.241 1.00 80.12 100 GLN A O 1
ATOM 798 N N . GLN A 1 101 ? 14.672 5.504 8.436 1.00 84.88 101 GLN A N 1
ATOM 799 C CA . GLN A 1 101 ? 14.450 5.176 7.033 1.00 84.88 101 GLN A CA 1
ATOM 800 C C . GLN A 1 101 ? 15.491 4.156 6.578 1.00 84.88 101 GLN A C 1
ATOM 802 O O . GLN A 1 101 ? 16.672 4.310 6.879 1.00 84.88 101 GLN A O 1
ATOM 807 N N . VAL A 1 102 ? 15.057 3.150 5.822 1.00 89.75 102 VAL A N 1
ATOM 808 C CA . VAL A 1 102 ? 15.936 2.066 5.363 1.00 89.75 102 VAL A CA 1
ATOM 809 C C . VAL A 1 102 ? 16.070 2.100 3.850 1.00 89.75 102 VAL A C 1
ATOM 811 O O . VAL A 1 102 ? 15.126 2.435 3.128 1.00 89.75 102 VAL A O 1
ATOM 814 N N . THR A 1 103 ? 17.249 1.730 3.353 1.00 91.38 103 THR A N 1
ATOM 815 C CA . THR A 1 103 ? 17.477 1.521 1.920 1.00 91.38 103 THR A CA 1
ATOM 816 C C . THR A 1 103 ? 17.405 0.034 1.560 1.00 91.38 103 THR A C 1
ATOM 818 O O . THR A 1 103 ? 17.772 -0.819 2.369 1.00 91.38 103 THR A O 1
ATOM 821 N N . PRO A 1 104 ? 17.005 -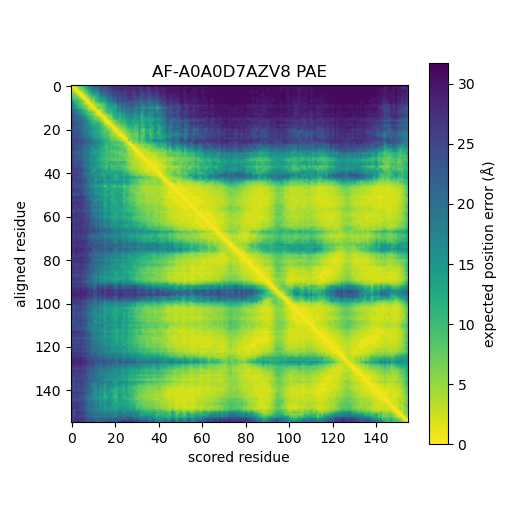0.319 0.327 1.00 92.81 104 PRO A N 1
ATOM 822 C CA . PRO A 1 104 ? 17.012 -1.713 -0.118 1.00 92.81 104 PRO A CA 1
ATOM 823 C C . PRO A 1 104 ? 18.376 -2.405 0.004 1.00 92.81 104 PRO A C 1
ATOM 825 O O . PRO A 1 104 ? 18.443 -3.599 0.286 1.00 92.81 104 PRO A O 1
ATOM 828 N N . HIS A 1 105 ? 19.466 -1.657 -0.197 1.00 92.38 105 HIS A N 1
ATOM 829 C CA . HIS A 1 105 ? 20.825 -2.183 -0.085 1.00 92.38 105 HIS A CA 1
ATOM 830 C C . HIS A 1 105 ? 21.165 -2.559 1.360 1.00 92.38 105 HIS A C 1
ATOM 832 O O . HIS A 1 105 ? 21.682 -3.643 1.609 1.00 92.38 105 HIS A O 1
ATOM 838 N N . GLU A 1 106 ? 20.804 -1.707 2.321 1.00 90.75 106 GLU A N 1
ATOM 839 C CA . GLU A 1 106 ? 20.948 -2.019 3.743 1.00 90.75 106 GLU A CA 1
ATOM 840 C C . GLU A 1 106 ? 20.122 -3.246 4.140 1.00 90.75 106 GLU A C 1
ATOM 842 O O . GLU A 1 106 ? 20.629 -4.113 4.851 1.00 90.75 106 GLU A O 1
ATOM 847 N N . CYS A 1 107 ? 18.884 -3.357 3.640 1.00 92.06 107 CYS A N 1
ATOM 848 C CA . CYS A 1 107 ? 18.055 -4.534 3.891 1.00 92.06 107 CYS A CA 1
ATOM 849 C C . CYS A 1 107 ? 18.725 -5.827 3.427 1.00 92.06 107 CYS A C 1
ATOM 851 O O . CYS A 1 107 ? 18.718 -6.815 4.156 1.00 92.06 107 CYS A O 1
ATOM 853 N N . ARG A 1 108 ? 19.336 -5.794 2.239 1.00 94.00 108 ARG A N 1
ATOM 854 C CA . ARG A 1 108 ? 20.054 -6.933 1.665 1.00 94.00 108 ARG A CA 1
ATOM 855 C C . ARG A 1 108 ? 21.320 -7.287 2.444 1.00 94.00 108 ARG A C 1
ATOM 857 O O . ARG A 1 108 ? 21.618 -8.461 2.573 1.00 94.00 108 ARG A O 1
ATOM 864 N N . LEU A 1 109 ? 22.065 -6.299 2.940 1.00 94.19 109 LEU A N 1
ATOM 865 C CA . LEU A 1 109 ? 23.293 -6.543 3.709 1.00 94.19 109 LEU A CA 1
ATOM 866 C C . LEU A 1 109 ? 23.029 -7.137 5.096 1.00 94.19 109 LEU A C 1
ATOM 868 O O . LEU A 1 109 ? 23.901 -7.797 5.650 1.00 94.19 109 LEU A O 1
ATOM 872 N N . ARG A 1 110 ? 21.861 -6.852 5.678 1.00 90.25 110 ARG A N 1
ATOM 873 C CA . ARG A 1 110 ? 21.489 -7.280 7.034 1.00 90.25 110 ARG A CA 1
ATOM 874 C C . ARG A 1 110 ? 20.483 -8.431 7.055 1.00 90.25 110 ARG A C 1
ATOM 876 O O . ARG A 1 110 ? 19.960 -8.728 8.123 1.00 90.25 110 ARG A O 1
ATOM 883 N N . ASP A 1 111 ? 20.159 -9.007 5.897 1.00 91.19 111 ASP A N 1
ATOM 884 C CA . ASP A 1 111 ? 19.131 -10.043 5.732 1.00 91.19 111 ASP A CA 1
ATOM 885 C C . ASP A 1 111 ? 17.779 -9.686 6.384 1.00 91.19 111 ASP A C 1
ATOM 887 O O . ASP A 1 111 ? 17.092 -10.521 6.974 1.00 91.19 111 ASP A O 1
ATOM 891 N N . ILE A 1 112 ? 17.368 -8.417 6.272 1.00 90.75 112 ILE A N 1
ATOM 892 C CA . ILE A 1 112 ? 16.074 -7.930 6.770 1.00 90.75 112 ILE A CA 1
ATOM 893 C C . ILE A 1 112 ? 15.103 -7.644 5.620 1.00 90.75 112 ILE A C 1
ATOM 895 O O . ILE A 1 112 ? 15.484 -7.336 4.491 1.00 90.75 112 ILE A O 1
ATOM 899 N N . THR A 1 113 ? 13.804 -7.685 5.917 1.00 92.12 113 THR A N 1
ATOM 900 C CA . THR A 1 113 ? 12.757 -7.444 4.914 1.00 92.12 113 THR A CA 1
ATOM 901 C C . THR A 1 113 ? 12.500 -5.950 4.702 1.00 92.12 113 THR A C 1
ATOM 903 O O . THR A 1 113 ? 12.090 -5.244 5.627 1.00 92.12 113 THR A O 1
ATOM 906 N N . TYR A 1 114 ? 12.641 -5.485 3.456 1.00 93.62 114 TYR A N 1
ATOM 907 C CA . TYR A 1 114 ? 12.261 -4.132 3.042 1.00 93.62 114 TYR A CA 1
ATOM 908 C C . TYR A 1 114 ? 10.734 -3.974 3.048 1.00 93.62 114 TYR A C 1
ATOM 910 O O . TYR A 1 114 ? 10.044 -4.337 2.096 1.00 93.62 114 TYR A O 1
ATOM 918 N N . SER A 1 115 ? 10.193 -3.474 4.157 1.00 93.81 115 SER A N 1
ATOM 919 C CA . SER A 1 115 ? 8.751 -3.384 4.401 1.00 93.81 115 SER A CA 1
ATOM 920 C C . SER A 1 115 ? 8.366 -2.032 4.982 1.00 93.81 115 SER A C 1
ATOM 922 O O . SER A 1 115 ? 9.178 -1.408 5.660 1.00 93.81 115 SER A O 1
ATOM 924 N N . ALA A 1 116 ? 7.128 -1.601 4.748 1.00 93.75 116 ALA A N 1
ATOM 925 C CA . ALA A 1 116 ? 6.547 -0.383 5.307 1.00 93.75 116 ALA A CA 1
ATOM 926 C C . ALA A 1 116 ? 5.381 -0.710 6.255 1.00 93.75 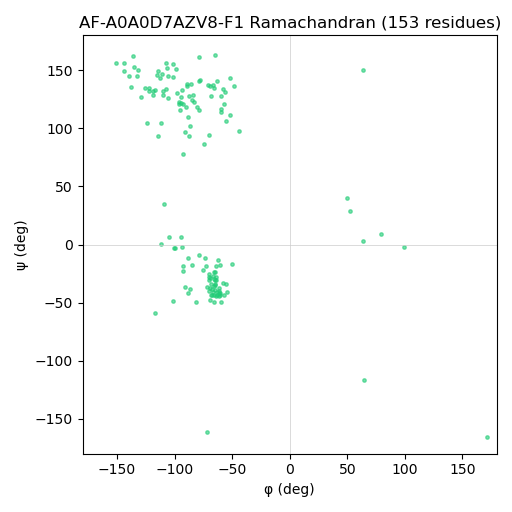116 ALA A C 1
ATOM 928 O O . ALA A 1 116 ? 4.680 -1.705 6.036 1.00 93.75 116 ALA A O 1
ATOM 929 N N . PRO A 1 117 ? 5.133 0.110 7.291 1.00 93.88 117 PRO A N 1
ATOM 930 C CA . PRO A 1 117 ? 4.004 -0.080 8.189 1.00 93.88 117 PRO A CA 1
ATOM 931 C C . PRO A 1 117 ? 2.678 0.248 7.492 1.00 93.88 117 PRO A C 1
ATOM 933 O O . PRO A 1 117 ? 2.549 1.254 6.789 1.00 93.88 117 PRO A O 1
ATOM 936 N N . ILE A 1 118 ? 1.673 -0.596 7.725 1.00 95.00 118 ILE A N 1
ATOM 937 C CA . ILE A 1 118 ? 0.289 -0.350 7.317 1.00 95.00 118 ILE A CA 1
ATOM 938 C C . ILE A 1 118 ? -0.437 0.269 8.505 1.00 95.00 118 ILE A C 1
ATOM 940 O O . ILE A 1 118 ? -0.592 -0.373 9.549 1.00 95.00 118 ILE A O 1
ATOM 944 N N . ILE A 1 119 ? -0.872 1.514 8.345 1.00 94.62 119 ILE A N 1
ATOM 945 C CA . ILE A 1 119 ? -1.539 2.282 9.392 1.00 94.62 119 ILE A CA 1
ATOM 946 C C . ILE A 1 119 ? -3.003 2.438 9.005 1.00 94.62 119 ILE A C 1
ATOM 948 O O . ILE A 1 119 ? -3.341 2.844 7.892 1.00 94.62 119 ILE A O 1
ATOM 952 N N . VAL A 1 120 ? -3.873 2.094 9.947 1.00 94.56 120 VAL A N 1
ATOM 953 C CA . VAL A 1 120 ? -5.319 2.138 9.777 1.00 94.56 120 VAL A CA 1
ATOM 954 C C . VAL A 1 120 ? -5.921 3.036 10.835 1.00 94.56 120 VAL A C 1
ATOM 956 O O . VAL A 1 120 ? -5.599 2.951 12.021 1.00 94.56 120 VAL A O 1
ATOM 959 N N . THR A 1 121 ? -6.835 3.890 10.405 1.00 94.00 121 THR A N 1
ATOM 960 C CA . THR A 1 121 ? -7.643 4.708 11.292 1.00 94.00 121 THR A CA 1
ATOM 961 C C . THR A 1 121 ? -8.890 3.927 11.683 1.00 94.00 121 THR A C 1
ATOM 963 O O . THR A 1 121 ? -9.788 3.720 10.864 1.00 94.00 121 THR A O 1
ATOM 966 N N . ILE A 1 122 ? -8.954 3.513 12.946 1.00 93.75 122 ILE A N 1
ATOM 967 C CA . ILE A 1 122 ? -10.089 2.798 13.528 1.00 93.75 122 ILE A CA 1
ATOM 968 C C . ILE A 1 122 ? -10.951 3.738 14.368 1.00 93.75 122 ILE A C 1
ATOM 970 O O . ILE A 1 122 ? -10.451 4.631 15.056 1.00 93.75 122 ILE A O 1
ATOM 974 N N . MET A 1 123 ? -12.259 3.515 14.331 1.00 92.88 123 MET A N 1
ATOM 975 C CA . MET A 1 123 ? -13.234 4.112 15.236 1.00 92.88 123 MET A CA 1
ATOM 976 C C . MET A 1 123 ? -13.925 3.003 16.009 1.00 92.88 123 MET A C 1
ATOM 978 O O . MET A 1 123 ? -14.421 2.054 15.409 1.00 92.88 123 MET A O 1
ATOM 982 N N . TYR A 1 124 ? -13.961 3.115 17.329 1.00 91.19 124 TYR A N 1
ATOM 983 C CA . TYR A 1 124 ? -14.615 2.127 18.178 1.00 91.19 124 TYR A CA 1
ATOM 984 C C . TYR A 1 124 ? -15.294 2.795 19.369 1.00 91.19 124 TYR A C 1
ATOM 986 O O . TYR A 1 124 ? -14.936 3.900 19.788 1.00 91.19 124 TYR A O 1
ATOM 994 N N . THR A 1 125 ? -16.296 2.118 19.916 1.00 87.50 125 THR A N 1
ATOM 995 C CA . THR A 1 125 ? -17.026 2.558 21.107 1.00 87.50 125 THR A CA 1
ATOM 996 C C . THR A 1 125 ? -16.304 2.122 22.377 1.00 87.50 125 THR A C 1
ATOM 998 O O . THR A 1 125 ? -16.063 0.936 22.590 1.00 87.50 125 THR A O 1
ATOM 1001 N N . ARG A 1 126 ? -15.992 3.076 23.258 1.00 84.81 126 ARG A N 1
ATOM 1002 C CA . ARG A 1 126 ? -15.501 2.827 24.618 1.00 84.81 126 ARG A CA 1
ATOM 1003 C C . ARG A 1 126 ? -16.554 3.321 25.609 1.00 84.81 126 ARG A C 1
ATOM 1005 O O . ARG A 1 126 ? -16.594 4.502 25.956 1.00 84.81 126 ARG A O 1
ATOM 1012 N N . GLY A 1 127 ? -17.435 2.419 26.041 1.00 82.62 127 GLY A N 1
ATOM 1013 C CA . GLY A 1 127 ? -18.594 2.777 26.861 1.00 82.62 127 GLY A CA 1
ATOM 1014 C C . GLY A 1 127 ? -19.556 3.682 26.085 1.00 82.62 127 GLY A C 1
ATOM 1015 O O . GLY A 1 127 ? -20.097 3.268 25.066 1.00 82.62 127 GLY A O 1
ATOM 1016 N N . LYS A 1 128 ? -19.748 4.925 26.549 1.00 81.62 128 LYS A N 1
ATOM 1017 C CA . LYS A 1 128 ? -20.620 5.922 25.892 1.00 81.62 128 LYS A CA 1
ATOM 1018 C C . LYS A 1 128 ? -19.919 6.773 24.821 1.00 81.62 128 LYS A C 1
ATOM 1020 O O . LYS A 1 128 ? -20.600 7.466 24.075 1.00 81.62 128 LYS A O 1
ATOM 1025 N N . ASN A 1 129 ? -18.587 6.728 24.732 1.00 87.50 129 ASN A N 1
ATOM 1026 C CA . ASN A 1 129 ? -17.814 7.609 23.851 1.00 87.50 129 ASN A CA 1
ATOM 1027 C C . ASN A 1 129 ? -17.292 6.863 22.617 1.00 87.50 129 ASN A C 1
ATOM 1029 O O . ASN A 1 129 ? -16.894 5.701 22.707 1.00 87.50 129 ASN A O 1
ATOM 1033 N N . ILE A 1 130 ? -17.234 7.553 21.476 1.00 89.12 130 ILE A N 1
ATOM 1034 C CA . ILE A 1 130 ? -16.609 7.050 20.246 1.00 89.12 130 ILE A CA 1
ATOM 1035 C C . ILE A 1 130 ? -15.178 7.583 20.189 1.00 89.12 130 ILE A C 1
ATOM 1037 O O . ILE A 1 130 ? -14.961 8.793 20.199 1.00 89.12 130 ILE A O 1
ATOM 1041 N N . VAL A 1 131 ? -14.200 6.681 20.133 1.00 91.12 131 VAL A N 1
ATOM 1042 C CA . VAL A 1 131 ? -12.775 7.022 20.058 1.00 91.12 131 VAL A CA 1
ATOM 1043 C C . VAL A 1 131 ? -12.261 6.717 18.658 1.00 91.12 131 VAL A C 1
ATOM 1045 O O . VAL A 1 131 ? -12.505 5.637 18.120 1.00 91.12 131 VAL A O 1
ATOM 1048 N N . LYS A 1 132 ? -11.515 7.663 18.082 1.00 92.94 132 LYS A N 1
ATOM 1049 C CA . LYS A 1 132 ? -10.787 7.496 16.821 1.00 92.94 132 LYS A CA 1
ATOM 1050 C C . LYS A 1 132 ? -9.300 7.360 17.124 1.00 92.94 132 LYS A C 1
ATOM 1052 O O . LYS A 1 132 ? -8.734 8.212 17.804 1.00 92.94 132 LYS A O 1
ATOM 1057 N N . ARG A 1 133 ? -8.666 6.298 16.629 1.00 92.88 133 ARG A N 1
ATOM 1058 C CA . ARG A 1 133 ? -7.239 6.032 16.847 1.00 92.88 133 ARG A CA 1
ATOM 1059 C C . ARG A 1 133 ? -6.592 5.509 15.570 1.00 92.88 133 ARG A C 1
ATOM 1061 O O . ARG A 1 133 ? -7.209 4.752 14.830 1.00 92.88 133 ARG A O 1
ATOM 1068 N N . ASN A 1 134 ? -5.335 5.879 15.349 1.00 93.06 134 ASN A N 1
ATOM 1069 C CA . ASN A 1 134 ? -4.496 5.241 14.340 1.00 93.06 134 ASN A CA 1
ATOM 1070 C C . ASN A 1 134 ? -3.794 4.033 14.962 1.00 93.06 134 ASN A C 1
ATOM 1072 O O . ASN A 1 134 ? -3.172 4.146 16.020 1.00 93.06 134 ASN A O 1
ATOM 1076 N N . ALA A 1 135 ? -3.919 2.884 14.313 1.00 91.94 135 ALA A N 1
ATOM 1077 C CA . ALA A 1 135 ? -3.304 1.637 14.725 1.00 91.94 135 ALA A CA 1
ATOM 1078 C C . ALA A 1 135 ? -2.488 1.067 13.563 1.00 91.94 135 ALA A C 1
ATOM 1080 O O . ALA A 1 135 ? -2.955 1.031 12.425 1.00 91.94 135 ALA A O 1
ATOM 1081 N N . GLN A 1 136 ? -1.271 0.615 13.853 1.00 92.94 136 GLN A N 1
ATOM 1082 C CA . GLN A 1 136 ? -0.499 -0.168 12.900 1.00 92.94 136 GLN A CA 1
ATOM 1083 C C . GLN A 1 136 ? -0.990 -1.614 12.960 1.00 92.94 136 GLN A C 1
ATOM 1085 O O . GLN A 1 136 ? -0.898 -2.250 14.007 1.00 92.94 136 GLN A O 1
ATOM 1090 N N . ILE A 1 137 ? -1.519 -2.120 11.848 1.00 92.19 137 ILE A N 1
ATOM 1091 C CA . ILE A 1 137 ? -2.073 -3.483 11.775 1.00 92.19 137 ILE A CA 1
ATOM 1092 C C . ILE A 1 137 ? -1.043 -4.512 11.306 1.00 92.19 137 ILE A C 1
ATOM 1094 O O . ILE A 1 137 ? -1.227 -5.708 11.496 1.00 92.19 137 ILE A O 1
ATOM 1098 N N . GLY A 1 138 ? 0.040 -4.055 10.680 1.00 92.31 138 GLY A N 1
ATOM 1099 C CA . GLY A 1 138 ? 1.053 -4.931 10.116 1.00 92.31 138 GLY A CA 1
ATOM 1100 C C . GLY A 1 138 ? 2.070 -4.171 9.281 1.00 92.31 138 GLY A C 1
ATOM 1101 O O . GLY A 1 138 ? 2.170 -2.942 9.351 1.00 92.31 138 GLY A O 1
ATOM 1102 N N . ARG A 1 139 ? 2.835 -4.923 8.493 1.00 93.19 139 ARG A N 1
ATOM 1103 C CA . ARG A 1 139 ? 3.818 -4.396 7.548 1.00 93.19 139 ARG A CA 1
ATOM 1104 C C . ARG A 1 139 ? 3.651 -5.085 6.203 1.00 93.19 139 ARG A C 1
ATOM 1106 O O . ARG A 1 139 ? 3.347 -6.273 6.163 1.00 93.19 139 ARG A O 1
ATOM 1113 N N . ILE A 1 140 ? 3.873 -4.346 5.125 1.00 94.62 140 ILE A N 1
ATOM 1114 C CA . ILE A 1 140 ? 3.835 -4.867 3.759 1.00 94.62 140 ILE A CA 1
ATOM 1115 C C . ILE A 1 140 ? 5.215 -4.721 3.111 1.00 94.62 140 ILE A C 1
ATOM 1117 O O . ILE A 1 140 ? 5.817 -3.649 3.228 1.00 94.62 140 ILE A O 1
ATOM 1121 N N . PRO A 1 141 ? 5.751 -5.764 2.453 1.00 94.81 141 PRO A N 1
ATOM 1122 C CA . PRO A 1 141 ? 6.956 -5.639 1.643 1.00 94.81 141 PRO A CA 1
ATOM 1123 C C . PRO A 1 141 ? 6.762 -4.596 0.539 1.00 94.81 141 PRO A C 1
ATOM 1125 O O . PRO A 1 141 ? 5.736 -4.595 -0.140 1.00 94.81 141 PRO A O 1
ATOM 1128 N N . ILE A 1 142 ? 7.737 -3.705 0.359 1.00 95.25 142 ILE A N 1
ATOM 1129 C CA . ILE A 1 142 ? 7.670 -2.667 -0.673 1.00 95.25 142 ILE A CA 1
ATOM 1130 C C . ILE A 1 142 ? 8.443 -3.104 -1.911 1.00 95.25 142 ILE A C 1
ATOM 1132 O O . ILE A 1 142 ? 9.605 -3.501 -1.832 1.00 95.25 142 ILE A O 1
ATOM 1136 N N . MET A 1 143 ? 7.803 -2.998 -3.075 1.00 94.19 143 MET A N 1
ATOM 1137 C CA . MET A 1 143 ? 8.443 -3.306 -4.345 1.00 94.19 143 MET A CA 1
ATOM 1138 C C . MET A 1 143 ? 9.518 -2.262 -4.683 1.00 94.19 143 MET A C 1
ATOM 1140 O O . MET A 1 143 ? 9.310 -1.056 -4.532 1.00 94.19 143 MET A O 1
ATOM 1144 N N . LEU A 1 144 ? 10.680 -2.712 -5.160 1.00 92.06 144 LEU A N 1
ATOM 1145 C CA . LEU A 1 144 ? 11.755 -1.810 -5.577 1.00 92.06 144 LEU A CA 1
ATOM 1146 C C . LEU A 1 144 ? 11.309 -0.950 -6.761 1.00 92.06 144 LEU A C 1
ATOM 1148 O O . LEU A 1 144 ? 10.639 -1.443 -7.663 1.00 92.06 144 LEU A O 1
ATOM 1152 N N . ARG A 1 145 ? 11.713 0.326 -6.761 1.00 89.50 145 ARG A N 1
ATOM 1153 C CA . ARG A 1 145 ? 11.316 1.344 -7.755 1.00 89.50 145 ARG A CA 1
ATOM 1154 C C . ARG A 1 145 ? 9.818 1.693 -7.795 1.00 89.50 145 ARG A C 1
ATOM 1156 O O . ARG A 1 145 ? 9.450 2.524 -8.614 1.00 89.50 145 ARG A O 1
ATOM 1163 N N . SER A 1 146 ? 8.985 1.119 -6.923 1.00 91.75 146 SER A N 1
ATOM 1164 C CA . SER A 1 146 ? 7.605 1.592 -6.719 1.00 91.75 146 SER A CA 1
ATOM 1165 C C . SER A 1 146 ? 7.569 3.002 -6.139 1.00 91.75 146 SER A C 1
ATOM 1167 O O . SER A 1 146 ? 8.554 3.445 -5.545 1.00 91.75 146 SER A O 1
ATOM 1169 N N . GLY A 1 147 ? 6.426 3.686 -6.228 1.00 88.62 147 GLY A N 1
ATOM 1170 C CA . GLY A 1 147 ? 6.256 5.039 -5.686 1.00 88.62 147 GLY A CA 1
ATOM 1171 C C . GLY A 1 147 ? 6.428 5.145 -4.162 1.00 88.62 147 GLY A C 1
ATOM 1172 O O . GLY A 1 147 ? 6.560 6.241 -3.622 1.00 88.62 147 GLY A O 1
ATOM 1173 N N . LYS A 1 148 ? 6.440 4.014 -3.444 1.00 89.50 148 LYS A N 1
ATOM 1174 C CA . LYS A 1 148 ? 6.726 3.940 -1.997 1.00 89.50 148 LYS A CA 1
ATOM 1175 C C . LYS A 1 148 ? 8.159 3.515 -1.677 1.00 89.50 148 LYS A C 1
ATOM 1177 O O . LYS A 1 148 ? 8.532 3.451 -0.504 1.00 89.50 148 LYS A O 1
ATOM 1182 N N . CYS A 1 149 ? 8.964 3.212 -2.690 1.00 91.25 149 CYS A N 1
ATOM 1183 C CA . CYS A 1 149 ? 10.369 2.879 -2.528 1.00 91.25 149 CYS A CA 1
ATOM 1184 C C . CYS A 1 149 ? 11.200 4.149 -2.312 1.00 91.25 149 CYS A C 1
ATOM 1186 O O . CYS A 1 149 ? 10.994 5.166 -2.956 1.00 91.25 149 CYS A O 1
ATOM 1188 N N . ARG A 1 150 ? 12.205 4.089 -1.438 1.00 85.75 150 ARG A N 1
ATOM 1189 C CA . ARG A 1 150 ? 13.078 5.238 -1.153 1.00 85.75 150 ARG A CA 1
ATOM 1190 C C . ARG A 1 150 ? 13.952 5.643 -2.342 1.00 85.75 150 ARG A C 1
ATOM 1192 O O . ARG A 1 150 ? 14.356 6.794 -2.428 1.00 85.75 150 ARG A O 1
ATOM 1199 N N . THR A 1 151 ? 14.274 4.698 -3.219 1.00 82.00 151 THR A N 1
ATOM 1200 C CA . THR A 1 151 ? 15.155 4.917 -4.373 1.00 82.00 151 THR A CA 1
ATOM 1201 C C . THR A 1 151 ? 14.393 5.253 -5.654 1.00 82.00 151 THR A C 1
ATOM 1203 O O . THR A 1 151 ? 15.010 5.312 -6.717 1.00 82.00 151 THR A O 1
ATOM 1206 N N . SER A 1 152 ? 13.067 5.442 -5.595 1.00 75.62 152 SER A N 1
ATOM 1207 C CA . SER A 1 152 ? 12.330 5.946 -6.752 1.00 75.62 152 SER A CA 1
ATOM 1208 C C . SER A 1 152 ? 12.771 7.386 -7.043 1.00 75.62 152 SER A C 1
ATOM 1210 O O . SER A 1 152 ? 12.862 8.174 -6.097 1.00 75.62 152 SER A O 1
ATOM 1212 N N . PRO A 1 153 ? 13.029 7.755 -8.310 1.00 64.31 153 PRO A N 1
ATOM 1213 C CA . PRO A 1 153 ? 13.241 9.151 -8.668 1.00 64.31 153 PRO A CA 1
ATOM 1214 C C . PRO A 1 153 ? 12.022 9.962 -8.221 1.00 64.31 153 PRO A C 1
ATOM 1216 O O . PRO A 1 153 ? 10.890 9.551 -8.483 1.00 64.31 153 PRO A O 1
ATOM 1219 N N . SER A 1 154 ? 12.240 11.079 -7.529 1.00 53.94 154 SER A N 1
ATOM 1220 C CA . SER A 1 154 ? 11.195 12.082 -7.333 1.00 53.94 154 SER A CA 1
ATOM 1221 C C . SER A 1 154 ? 10.777 12.555 -8.724 1.00 53.94 154 SER A C 1
ATOM 1223 O O . SER A 1 154 ? 11.610 13.101 -9.447 1.00 53.94 154 SER A O 1
ATOM 1225 N N . VAL A 1 155 ? 9.536 12.258 -9.112 1.00 42.69 155 VAL A N 1
ATOM 1226 C CA . VAL A 1 155 ? 8.912 12.846 -10.306 1.00 42.69 155 VAL A CA 1
ATOM 1227 C C . VAL A 1 155 ? 8.734 14.340 -10.082 1.00 42.69 155 VAL A C 1
ATOM 1229 O O . VAL A 1 155 ? 8.339 14.705 -8.949 1.00 42.69 155 VAL A O 1
#

Nearest PDB structures (foldseek):
  7d59-assembly1_B  TM=8.828E-01  e=2.288E-13  Homo sapiens
  8iue-assembly1_B  TM=8.827E-01  e=2.130E-12  Homo sapiens
  7a6h-assembly1_B  TM=8.769E-01  e=2.992E-11  Homo sapiens
  8cro-assembly1_B  TM=8.793E-01  e=5.565E-09  Pyrococcus furiosus DSM 3638
  7xn7-assembly1_B  TM=8.396E-01  e=4.887E-08  Komagataella phaffii

pLDDT: mean 81.0, std 15.47, range [39.75, 95.38]

Radius of gyration: 24.87 Å; Cα contacts (8 Å, |Δi|>4): 190; chains: 1; bounding box: 70×29×72 Å

Organism: NCBI:txid1314674

Secondary structure (DSSP, 8-state):
---------GGG-S-BTTB-TTSPP-STGGGGGHHHHHHHHH-SSHHHHHHHHHIIIIIHHHHHHHT-EEE-SS-TT-EEEEEEEEE---EE--TTS--EE--HHHHHHTT---EEEEEEEEEEEETTEEEEEEEEEEEEEPPTTSTTSTTS---

Mean predicted aligned error: 11.91 Å